Protein AF-A0A7Y3GKN0-F1 (afdb_monomer_lite)

Radius of gyration: 17.04 Å; chains: 1; bounding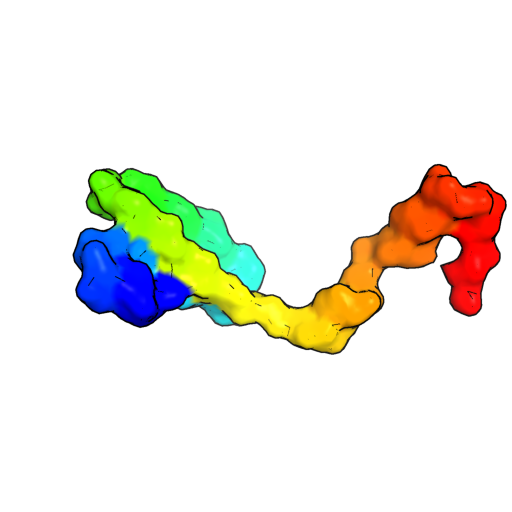 box: 38×20×44 Å

pLDDT: mean 91.51, std 9.1, range [58.59, 98.44]

Sequence (64 aa):
DQVAIAMGCHGEYVNQGSEIKPALERAMASEKPAVIHAMVDPVANVDPPGNWLWTAARTGKLEM

Secondary structure (DSSP, 8-state):
-HHHHHTTSEEEEESSGGGHHHHHHHHHHTTS-EEEEE---HHHHHS-TTHHHHHHHHHS----

Foldseek 3Di:
DVVCVVVVFAEAEAEDPVCVVVRVVVNVVVPGHYDYHYDDDPVCVVPPVCPQVVVCVPPVDRDD

Structure (mmCIF, N/CA/C/O backbone):
data_AF-A0A7Y3GKN0-F1
#
_entry.id   AF-A0A7Y3GKN0-F1
#
loop_
_atom_site.group_PDB
_atom_site.id
_atom_site.type_symbol
_atom_site.label_atom_id
_atom_site.label_alt_id
_atom_site.label_comp_id
_atom_site.label_asym_id
_atom_site.label_entity_id
_atom_site.label_seq_id
_atom_site.pdbx_PDB_ins_code
_atom_site.Cartn_x
_atom_site.Cartn_y
_atom_site.Cartn_z
_atom_site.occupancy
_atom_site.B_iso_or_equiv
_atom_site.auth_seq_id
_atom_site.auth_comp_id
_atom_site.auth_asym_id
_atom_site.auth_atom_id
_atom_site.pdbx_PDB_model_num
ATOM 1 N N . ASP A 1 1 ? -7.209 -3.495 0.902 1.00 96.56 1 ASP A N 1
ATOM 2 C CA . ASP A 1 1 ? -7.629 -2.709 2.081 1.00 96.56 1 ASP A CA 1
ATOM 3 C C . ASP A 1 1 ? -8.793 -3.373 2.820 1.00 96.56 1 ASP A C 1
ATOM 5 O O . ASP A 1 1 ? -8.607 -3.702 3.981 1.00 96.56 1 ASP A O 1
ATOM 9 N N . GLN A 1 2 ? -9.925 -3.686 2.176 1.00 98.25 2 GLN A N 1
ATOM 10 C CA . GLN A 1 2 ? -11.108 -4.260 2.852 1.00 98.25 2 GLN A CA 1
ATOM 11 C C . GLN A 1 2 ? -10.845 -5.563 3.628 1.00 98.25 2 GLN A C 1
ATOM 13 O O . GLN A 1 2 ? -11.325 -5.727 4.746 1.00 98.25 2 GLN A O 1
ATOM 18 N N . VAL A 1 3 ? -10.023 -6.470 3.086 1.00 98.25 3 VAL A N 1
ATOM 19 C CA . VAL A 1 3 ? -9.606 -7.695 3.800 1.00 98.25 3 VAL A CA 1
ATOM 20 C C . VAL A 1 3 ? -8.849 -7.360 5.091 1.00 98.25 3 VAL A C 1
ATOM 22 O O . VAL A 1 3 ? -9.081 -7.986 6.117 1.00 98.25 3 VAL A O 1
ATOM 25 N N . ALA A 1 4 ? -7.990 -6.338 5.069 1.00 97.69 4 ALA A N 1
ATOM 26 C CA . ALA A 1 4 ? -7.259 -5.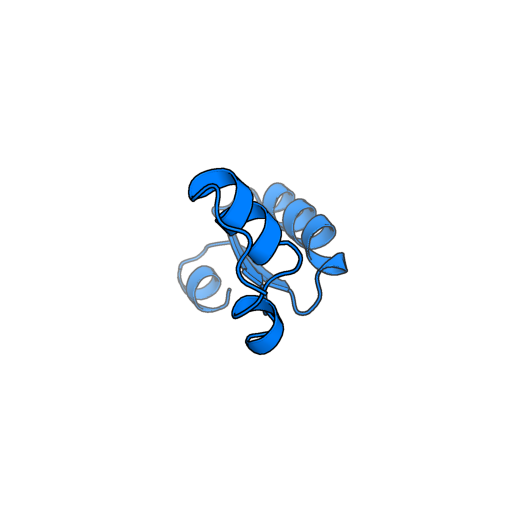902 6.255 1.00 97.69 4 ALA A CA 1
ATOM 27 C C . ALA A 1 4 ? -8.215 -5.315 7.305 1.00 97.69 4 ALA A C 1
ATOM 29 O O . ALA A 1 4 ? -8.107 -5.643 8.484 1.00 97.69 4 ALA A O 1
ATOM 30 N N . ILE A 1 5 ? -9.201 -4.523 6.872 1.00 98.19 5 ILE A N 1
ATOM 31 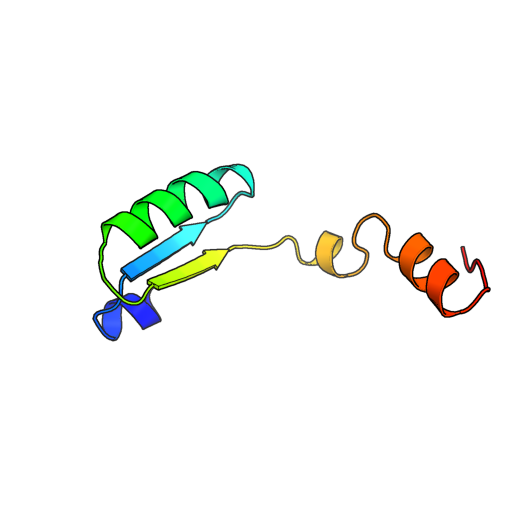C CA . ILE A 1 5 ? -10.250 -3.989 7.754 1.00 98.19 5 ILE A CA 1
ATOM 32 C C . ILE A 1 5 ? -11.024 -5.132 8.424 1.00 98.19 5 ILE A C 1
ATOM 34 O O . ILE A 1 5 ? -11.209 -5.110 9.639 1.00 98.19 5 ILE A O 1
ATOM 38 N N . ALA A 1 6 ? -11.409 -6.167 7.670 1.00 98.44 6 ALA A N 1
ATOM 39 C CA . ALA A 1 6 ? -12.089 -7.345 8.216 1.00 98.44 6 ALA A CA 1
ATOM 40 C C . ALA A 1 6 ? -11.239 -8.113 9.250 1.00 98.44 6 ALA A C 1
ATOM 42 O O . ALA A 1 6 ? -11.789 -8.770 10.131 1.00 98.44 6 ALA A O 1
ATOM 43 N N . MET A 1 7 ? -9.909 -8.001 9.177 1.00 98.00 7 MET A N 1
ATOM 44 C CA . MET A 1 7 ? -8.958 -8.568 10.143 1.00 98.00 7 MET A CA 1
ATOM 45 C C . MET A 1 7 ? -8.641 -7.627 11.324 1.00 98.00 7 MET A C 1
ATOM 47 O O . MET A 1 7 ? -7.806 -7.961 12.162 1.00 98.00 7 MET A O 1
ATOM 51 N N . GLY A 1 8 ? -9.289 -6.459 11.415 1.00 97.69 8 GLY A N 1
ATOM 52 C CA . GLY A 1 8 ? -9.082 -5.473 12.485 1.00 97.69 8 GLY A CA 1
ATOM 53 C C . GLY A 1 8 ? -7.921 -4.495 12.254 1.00 97.69 8 GLY A C 1
ATOM 54 O O . GLY A 1 8 ? -7.596 -3.704 13.143 1.00 97.69 8 GLY A O 1
ATOM 55 N N . CYS A 1 9 ? -7.305 -4.523 11.073 1.00 98.38 9 CYS A N 1
ATOM 56 C CA . CYS A 1 9 ? -6.226 -3.624 10.671 1.00 98.38 9 CYS A CA 1
ATOM 57 C C . CYS A 1 9 ? -6.759 -2.295 10.108 1.00 98.38 9 CYS A C 1
ATOM 59 O O . CYS A 1 9 ? -7.953 -2.126 9.856 1.00 98.38 9 CYS A O 1
ATOM 61 N N . HIS A 1 10 ? -5.854 -1.345 9.878 1.00 98.31 10 HIS A N 1
ATOM 62 C CA . HIS A 1 10 ? -6.149 -0.149 9.095 1.00 98.31 10 HIS A CA 1
ATOM 63 C C . HIS A 1 10 ? -6.035 -0.456 7.592 1.00 98.31 10 HIS A C 1
ATOM 65 O O . HIS A 1 10 ? -5.119 -1.156 7.154 1.00 98.31 10 HIS A O 1
ATOM 71 N N . GLY A 1 11 ? -6.974 0.041 6.792 1.00 98.25 11 GLY A N 1
ATOM 72 C CA . GLY A 1 11 ? -7.001 -0.176 5.349 1.00 98.25 11 GLY A CA 1
ATOM 73 C C . GLY A 1 11 ? -7.192 1.137 4.608 1.00 98.25 11 GLY A C 1
ATOM 74 O O . GLY A 1 11 ? -8.107 1.886 4.928 1.00 98.25 11 GLY A O 1
ATOM 75 N N . GLU A 1 12 ? -6.357 1.379 3.604 1.00 98.31 12 GLU A N 1
ATOM 76 C CA . GLU A 1 12 ? -6.436 2.547 2.722 1.00 98.31 12 GLU A CA 1
ATOM 77 C C . GLU A 1 12 ? -6.512 2.076 1.272 1.00 98.31 12 GLU A C 1
ATOM 79 O O . GLU A 1 12 ? -5.763 1.181 0.875 1.00 98.31 12 GLU A O 1
ATOM 84 N N . TYR A 1 13 ? -7.389 2.680 0.477 1.00 98.12 13 TYR A N 1
ATOM 85 C CA . TYR A 1 13 ? -7.439 2.465 -0.966 1.00 98.12 13 TYR A CA 1
ATOM 86 C C . TYR A 1 13 ? -6.963 3.731 -1.674 1.00 98.12 13 TYR A C 1
ATOM 88 O O . TYR A 1 13 ? -7.495 4.815 -1.443 1.00 98.12 13 TYR A O 1
ATOM 96 N N . VAL A 1 14 ? -5.954 3.584 -2.525 1.00 98.19 14 VAL A N 1
ATOM 97 C CA . VAL A 1 14 ? -5.337 4.659 -3.299 1.00 98.19 14 VAL A CA 1
ATOM 98 C C . VAL A 1 14 ? -5.565 4.371 -4.773 1.00 98.19 14 VAL A C 1
ATOM 100 O O . VAL A 1 14 ? -5.179 3.318 -5.272 1.00 98.19 14 VAL A O 1
ATOM 103 N N . ASN A 1 15 ? -6.176 5.318 -5.472 1.00 96.38 15 ASN A N 1
ATOM 104 C CA . ASN A 1 15 ? -6.460 5.224 -6.895 1.00 96.38 15 ASN A CA 1
ATOM 105 C C . ASN A 1 15 ? -5.455 6.013 -7.747 1.00 96.38 15 ASN A C 1
ATOM 107 O O . ASN A 1 15 ? -5.323 5.760 -8.941 1.00 96.38 15 ASN A O 1
ATOM 111 N N . GLN A 1 16 ? -4.768 6.991 -7.152 1.00 94.50 16 GLN A N 1
ATOM 112 C CA . GLN A 1 16 ? -3.814 7.865 -7.832 1.00 94.50 16 GLN A CA 1
ATOM 113 C C . GLN A 1 16 ? -2.524 8.023 -7.026 1.00 94.50 16 GLN A C 1
ATOM 115 O O . GLN A 1 16 ? -2.540 8.112 -5.801 1.00 94.50 16 GLN A O 1
ATOM 120 N N . GLY A 1 17 ? -1.386 8.155 -7.714 1.00 93.31 17 GLY A N 1
ATOM 121 C CA . GLY A 1 17 ? -0.077 8.271 -7.057 1.00 93.31 17 GLY A CA 1
ATOM 122 C C . GLY A 1 17 ? 0.041 9.447 -6.073 1.00 93.31 17 GLY A C 1
ATOM 123 O O . GLY A 1 17 ? 0.751 9.342 -5.074 1.00 93.31 17 GLY A O 1
ATOM 124 N N . SER A 1 18 ? -0.694 10.540 -6.298 1.00 96.56 18 SER A N 1
ATOM 125 C CA . SER A 1 18 ? -0.736 11.703 -5.398 1.00 96.56 18 SER A CA 1
ATOM 126 C C . SER A 1 18 ? -1.344 11.400 -4.022 1.00 96.56 18 SER A C 1
ATOM 128 O O . SER A 1 18 ? -1.075 12.122 -3.062 1.00 96.56 18 SER A O 1
ATOM 130 N N . GLU A 1 19 ? -2.123 10.326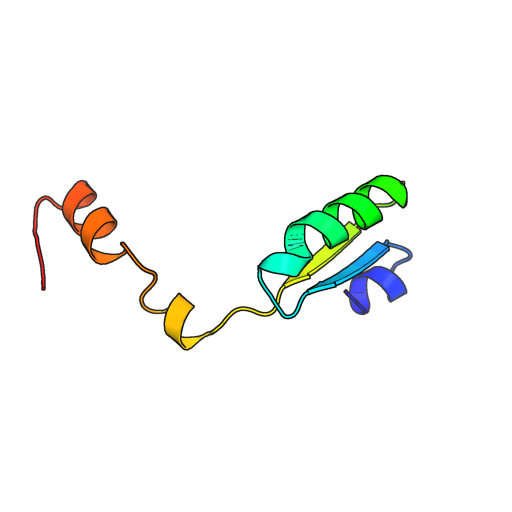 -3.896 1.00 97.69 19 GLU A N 1
ATOM 131 C CA . GLU A 1 19 ? -2.818 9.951 -2.662 1.00 97.69 19 GLU A CA 1
ATOM 132 C C . GLU A 1 19 ? -1.947 9.092 -1.732 1.00 97.69 19 GLU A C 1
ATOM 134 O O . GLU A 1 19 ? -2.277 8.945 -0.555 1.00 97.69 19 GLU A O 1
ATOM 139 N N . ILE A 1 20 ? -0.810 8.574 -2.219 1.00 97.44 20 ILE A N 1
ATOM 140 C CA . ILE A 1 20 ? 0.097 7.705 -1.450 1.00 97.44 20 ILE A CA 1
ATOM 141 C C . ILE A 1 20 ? 0.571 8.392 -0.167 1.00 97.44 20 ILE A C 1
ATOM 143 O O . ILE A 1 20 ? 0.504 7.804 0.911 1.00 97.44 20 ILE A O 1
ATOM 147 N N . LYS A 1 21 ? 1.044 9.641 -0.262 1.00 98.12 21 LYS A N 1
ATOM 148 C CA . LYS A 1 21 ? 1.579 10.361 0.902 1.00 98.12 21 LYS A CA 1
ATOM 149 C C . LYS A 1 21 ? 0.495 10.614 1.968 1.00 98.12 21 LYS A C 1
ATOM 151 O O . LYS A 1 21 ? 0.713 10.204 3.106 1.00 98.12 21 LYS A O 1
ATOM 156 N N . PRO A 1 22 ? -0.681 11.180 1.633 1.00 98.25 22 PRO A N 1
ATOM 157 C CA . PRO A 1 22 ? -1.780 11.297 2.592 1.00 98.25 22 PRO A CA 1
ATOM 158 C C . PRO A 1 22 ? -2.246 9.957 3.186 1.00 98.25 22 PRO A C 1
ATOM 160 O O . PRO A 1 22 ? -2.586 9.901 4.366 1.00 98.25 22 PRO A O 1
ATOM 163 N N . ALA A 1 23 ? -2.273 8.874 2.398 1.00 98.31 23 ALA A N 1
ATOM 164 C CA . ALA A 1 23 ? -2.656 7.546 2.887 1.00 98.31 23 ALA A CA 1
ATOM 165 C C . ALA A 1 23 ? -1.645 6.991 3.901 1.00 98.31 23 ALA A C 1
ATOM 167 O O . ALA A 1 23 ? -2.039 6.440 4.925 1.00 98.31 23 ALA A O 1
ATOM 168 N N . LEU A 1 24 ? -0.346 7.191 3.662 1.00 98.19 24 LEU A N 1
ATOM 169 C CA . LEU A 1 24 ? 0.705 6.839 4.619 1.00 98.19 24 LEU A CA 1
ATOM 170 C C . LEU A 1 24 ? 0.569 7.621 5.928 1.00 98.19 24 LEU A C 1
ATOM 172 O O . LEU A 1 24 ? 0.696 7.035 7.000 1.00 98.19 24 LEU A O 1
ATOM 176 N N . GLU A 1 25 ? 0.282 8.922 5.856 1.00 98.38 25 GLU A N 1
ATOM 177 C CA . GLU A 1 25 ? 0.086 9.765 7.041 1.00 98.38 25 GLU A CA 1
ATOM 178 C C . GLU A 1 25 ? -1.097 9.270 7.893 1.00 98.38 25 GLU A C 1
ATOM 180 O O . GLU A 1 25 ? -0.952 9.113 9.108 1.00 98.38 25 GLU A O 1
ATOM 185 N N . ARG A 1 26 ? -2.235 8.929 7.268 1.00 98.25 26 ARG A N 1
ATOM 186 C CA . ARG A 1 26 ? -3.390 8.326 7.962 1.00 98.25 26 ARG A CA 1
ATOM 187 C C . ARG A 1 26 ? -3.081 6.942 8.530 1.00 98.25 26 ARG A C 1
ATOM 189 O O . ARG A 1 26 ? -3.447 6.663 9.671 1.00 98.25 26 ARG A O 1
ATOM 196 N N . ALA A 1 27 ? -2.362 6.108 7.779 1.00 98.12 27 ALA A N 1
ATOM 197 C CA . ALA A 1 27 ? -1.958 4.782 8.227 1.00 98.12 27 ALA A CA 1
ATOM 198 C C . ALA A 1 27 ? -1.049 4.845 9.457 1.00 98.12 27 ALA A C 1
ATOM 200 O O . ALA A 1 27 ? -1.281 4.111 10.418 1.00 98.12 27 ALA A O 1
ATOM 201 N N . MET A 1 28 ? -0.075 5.759 9.476 1.00 97.94 28 MET A N 1
ATOM 202 C CA . MET A 1 28 ? 0.776 5.973 10.649 1.00 97.94 28 MET A CA 1
ATOM 203 C C . MET A 1 28 ? -0.020 6.489 11.850 1.00 97.94 28 MET A C 1
ATOM 205 O O . MET A 1 28 ? 0.165 5.994 12.958 1.00 97.94 28 MET A O 1
ATOM 209 N N . ALA A 1 29 ? -0.943 7.431 11.635 1.00 98.38 29 ALA A N 1
ATOM 210 C CA . ALA A 1 29 ? -1.800 7.961 12.696 1.00 98.38 29 ALA A CA 1
ATOM 211 C C . ALA A 1 29 ? -2.797 6.928 13.256 1.00 98.38 29 ALA A C 1
ATOM 213 O O . ALA A 1 29 ? -3.358 7.140 14.327 1.00 98.38 29 ALA A O 1
ATOM 214 N N . SER A 1 30 ? -3.039 5.819 12.548 1.00 97.62 30 SER A N 1
ATOM 215 C CA . SER A 1 30 ? -3.983 4.783 12.977 1.00 97.62 30 SER A CA 1
ATOM 216 C C . SER A 1 30 ? -3.481 3.912 14.131 1.00 97.62 30 SER A C 1
ATOM 218 O O . SER A 1 30 ? -4.292 3.207 14.732 1.00 97.62 30 SER A O 1
ATOM 220 N N . GLU A 1 31 ? -2.166 3.917 14.393 1.00 97.00 31 GLU A N 1
ATOM 221 C CA . GLU A 1 31 ? -1.485 3.077 15.396 1.00 97.00 31 GLU A CA 1
ATOM 222 C C . GLU A 1 31 ? -1.792 1.572 15.267 1.00 97.00 31 GLU A C 1
ATOM 224 O O . GLU A 1 31 ? -1.671 0.795 16.215 1.00 97.00 31 GLU A O 1
ATOM 229 N N . LYS A 1 32 ? -2.190 1.137 14.067 1.00 97.38 32 LYS A N 1
ATOM 230 C CA . LYS A 1 32 ? -2.526 -0.249 13.742 1.00 97.38 32 LYS A CA 1
ATOM 231 C C . LYS A 1 32 ? -1.619 -0.764 12.629 1.00 97.38 32 LYS A C 1
ATOM 233 O O . LYS A 1 32 ? -1.165 0.020 11.794 1.00 97.38 32 LYS A O 1
ATOM 238 N N . PRO A 1 33 ? -1.416 -2.091 12.533 1.00 97.94 33 PRO A N 1
ATOM 239 C CA . PRO A 1 33 ? -0.968 -2.694 11.286 1.00 97.94 33 PRO A CA 1
ATOM 240 C C . PRO A 1 33 ? -1.863 -2.212 10.139 1.00 97.94 33 PRO A C 1
ATOM 242 O O . PRO A 1 33 ? -3.089 -2.186 10.284 1.00 97.94 33 PRO A O 1
ATOM 245 N N . ALA A 1 34 ? -1.253 -1.802 9.029 1.00 98.06 34 ALA A N 1
ATOM 246 C CA . ALA A 1 34 ? -1.951 -1.136 7.939 1.00 98.06 34 ALA A CA 1
ATOM 247 C C . ALA A 1 34 ? -1.641 -1.772 6.581 1.00 98.06 34 ALA A C 1
ATOM 249 O O . ALA A 1 34 ? -0.504 -2.157 6.310 1.00 98.06 34 ALA A O 1
ATOM 250 N N . VAL A 1 35 ? -2.650 -1.839 5.711 1.00 98.44 35 VAL A N 1
ATOM 251 C CA . VAL A 1 35 ? -2.505 -2.226 4.301 1.00 98.44 35 VAL A CA 1
ATOM 252 C C . VAL A 1 35 ? -2.986 -1.082 3.420 1.00 98.44 35 VAL A C 1
ATOM 254 O O . VAL A 1 35 ? -4.164 -0.725 3.452 1.00 98.44 35 VAL A O 1
ATOM 257 N N . ILE A 1 36 ? -2.089 -0.563 2.582 1.00 98.12 36 ILE A N 1
ATOM 258 C CA . ILE A 1 36 ? -2.427 0.390 1.523 1.00 98.12 36 ILE A CA 1
ATOM 259 C C . ILE A 1 36 ? -2.593 -0.393 0.221 1.00 98.12 36 ILE A C 1
ATOM 261 O O . ILE A 1 36 ? -1.646 -0.987 -0.288 1.00 98.12 36 ILE A O 1
ATOM 265 N N . HIS A 1 37 ? -3.811 -0.417 -0.308 1.00 98.12 37 HIS A N 1
ATOM 266 C CA . HIS A 1 37 ? -4.127 -0.971 -1.616 1.00 98.12 37 HIS A CA 1
ATOM 267 C C . HIS A 1 37 ? -3.996 0.138 -2.655 1.00 98.12 37 HIS A C 1
ATOM 269 O O . HIS A 1 37 ? -4.872 0.988 -2.758 1.00 98.12 37 HIS A O 1
ATOM 275 N N . ALA A 1 38 ? -2.903 0.127 -3.413 1.00 96.19 38 ALA A N 1
ATOM 276 C CA . ALA A 1 38 ? -2.698 1.055 -4.516 1.00 96.19 38 ALA A CA 1
ATOM 277 C C . ALA A 1 38 ? -3.148 0.419 -5.835 1.00 96.19 38 ALA A C 1
ATOM 279 O O . ALA A 1 38 ? -2.649 -0.642 -6.214 1.00 96.19 38 ALA A O 1
ATOM 280 N N . MET A 1 39 ? -4.069 1.073 -6.538 1.00 95.12 39 MET A N 1
ATOM 281 C CA . MET A 1 39 ? -4.348 0.748 -7.927 1.00 95.12 39 MET A CA 1
ATOM 282 C C . MET A 1 39 ? -3.147 1.174 -8.778 1.00 95.12 39 MET A C 1
ATOM 284 O O . MET A 1 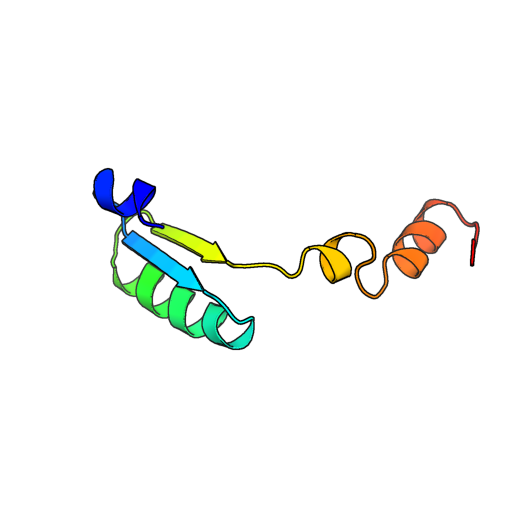39 ? -2.638 2.288 -8.646 1.00 95.12 39 MET A O 1
ATOM 288 N N . VAL A 1 40 ? -2.688 0.271 -9.639 1.00 90.94 40 VAL A N 1
ATOM 289 C CA . VAL A 1 40 ? -1.596 0.518 -10.581 1.00 90.94 40 VAL A CA 1
ATOM 290 C C . VAL A 1 40 ? -2.110 0.364 -12.001 1.00 90.94 40 VAL A C 1
ATOM 292 O O . VAL A 1 40 ? -2.940 -0.504 -12.274 1.00 90.94 40 VAL A O 1
ATOM 295 N N . ASP A 1 41 ? -1.604 1.198 -12.905 1.00 88.88 41 ASP A N 1
ATOM 296 C CA . ASP A 1 41 ? -1.874 1.045 -14.329 1.00 88.88 41 ASP A CA 1
ATOM 297 C C . ASP A 1 41 ? -1.170 -0.232 -14.832 1.00 88.88 41 ASP A C 1
ATOM 299 O O . ASP A 1 41 ? 0.060 -0.326 -14.754 1.00 88.88 41 ASP A O 1
ATOM 303 N N . PRO A 1 42 ? -1.917 -1.233 -15.329 1.00 86.94 42 PRO A N 1
ATOM 304 C CA . PRO A 1 42 ? -1.334 -2.505 -15.730 1.00 86.94 42 PRO A CA 1
ATOM 305 C C . PRO A 1 42 ? -0.480 -2.390 -16.997 1.00 86.94 42 PRO A C 1
ATOM 307 O O . PRO A 1 42 ? 0.446 -3.177 -17.158 1.00 86.94 42 PRO A O 1
ATOM 310 N N . VAL A 1 43 ? -0.761 -1.430 -17.883 1.00 86.00 43 VAL A N 1
ATOM 311 C CA . VAL A 1 43 ? -0.007 -1.215 -19.124 1.00 86.00 43 VAL A CA 1
ATOM 312 C C . VAL A 1 43 ? 1.325 -0.550 -18.803 1.00 86.00 43 VAL A C 1
ATOM 314 O O . VAL A 1 43 ? 2.374 -1.054 -19.200 1.00 86.00 43 VAL A O 1
ATOM 317 N N . ALA A 1 44 ? 1.301 0.525 -18.013 1.00 83.56 44 ALA A N 1
ATOM 318 C CA . ALA A 1 44 ? 2.519 1.196 -17.565 1.00 83.56 44 ALA A CA 1
ATOM 319 C C . ALA A 1 44 ? 3.403 0.283 -16.697 1.00 83.56 44 ALA A C 1
ATOM 321 O O . ALA A 1 44 ? 4.615 0.462 -16.648 1.00 83.56 44 ALA A O 1
ATOM 322 N N . ASN A 1 45 ? 2.818 -0.707 -16.017 1.00 82.38 45 ASN A N 1
ATOM 323 C CA . ASN A 1 45 ? 3.569 -1.672 -15.217 1.00 82.38 45 ASN A CA 1
ATOM 324 C C . ASN A 1 45 ? 4.276 -2.757 -16.056 1.00 82.38 45 ASN A C 1
ATOM 326 O O . ASN A 1 45 ? 5.219 -3.373 -15.565 1.00 82.38 45 ASN A O 1
ATOM 330 N N . VAL A 1 46 ? 3.845 -3.008 -17.299 1.00 84.38 46 VAL A N 1
ATOM 331 C CA . VAL A 1 46 ? 4.510 -3.966 -18.206 1.00 84.38 46 VAL A CA 1
ATOM 332 C C . VAL A 1 46 ? 5.780 -3.371 -18.814 1.00 84.38 46 VAL A C 1
ATOM 334 O O . VAL A 1 46 ? 6.782 -4.075 -18.922 1.00 84.38 46 VAL A O 1
ATOM 337 N N . ASP A 1 47 ? 5.756 -2.084 -19.166 1.00 82.31 47 ASP A N 1
ATOM 338 C CA . ASP A 1 47 ? 6.934 -1.350 -19.636 1.00 82.31 47 ASP A CA 1
ATOM 339 C C . ASP A 1 47 ? 7.118 -0.049 -18.841 1.00 82.31 47 ASP A C 1
ATOM 341 O O . ASP A 1 47 ? 6.739 1.038 -19.294 1.00 82.31 47 ASP A O 1
ATOM 345 N N . PRO A 1 48 ? 7.647 -0.141 -17.608 1.00 81.50 48 PRO A N 1
ATOM 346 C CA . PRO A 1 48 ? 7.797 1.032 -16.774 1.00 81.50 48 PRO A CA 1
ATOM 347 C C . PRO A 1 48 ? 8.845 1.980 -17.369 1.00 81.50 48 PRO A C 1
ATOM 349 O O . PRO A 1 48 ? 9.870 1.534 -17.899 1.00 81.50 48 PRO A O 1
ATOM 352 N N . PRO A 1 49 ? 8.660 3.304 -17.237 1.00 81.44 49 PRO A N 1
ATOM 353 C CA . PRO A 1 49 ? 9.654 4.270 -17.680 1.00 81.44 49 PRO A CA 1
ATOM 354 C C . PRO A 1 49 ? 11.049 3.936 -17.128 1.00 81.44 49 PRO A C 1
ATOM 356 O O . PRO A 1 49 ? 11.249 3.847 -15.918 1.00 81.44 49 PRO A O 1
ATOM 359 N N . GLY A 1 50 ? 12.020 3.747 -18.026 1.00 83.62 50 GLY A N 1
ATOM 360 C CA . GLY A 1 50 ? 13.401 3.403 -17.669 1.00 83.62 50 GLY A CA 1
ATOM 361 C C . GLY A 1 50 ? 13.704 1.902 -17.566 1.00 83.62 50 GLY A C 1
ATOM 362 O O . GLY A 1 50 ? 14.843 1.549 -17.261 1.00 83.62 50 GLY A O 1
ATOM 363 N N . ASN A 1 51 ? 12.750 1.015 -17.869 1.00 85.62 51 ASN A N 1
ATOM 364 C CA . ASN A 1 51 ? 12.975 -0.434 -17.934 1.00 85.62 51 ASN A CA 1
ATOM 365 C C . ASN A 1 51 ? 14.108 -0.818 -18.905 1.00 85.62 51 ASN A C 1
ATOM 367 O O . ASN 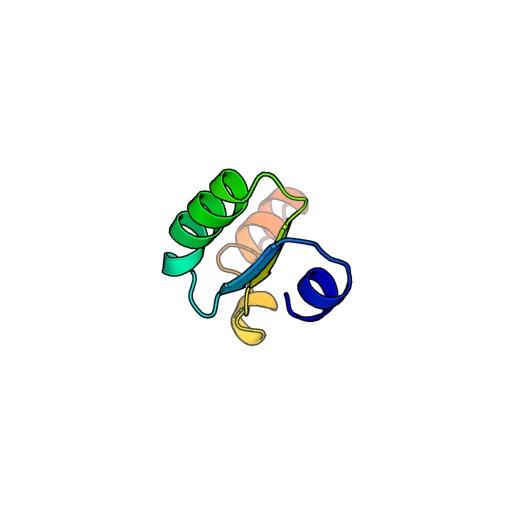A 1 51 ? 15.004 -1.598 -18.572 1.00 85.62 51 ASN A O 1
ATOM 371 N N . TRP A 1 52 ? 14.127 -0.195 -20.084 1.00 83.69 52 TRP A N 1
ATOM 372 C CA . TRP A 1 52 ? 15.189 -0.350 -21.083 1.00 83.69 52 TRP A CA 1
ATOM 373 C C . TRP A 1 52 ? 16.555 0.117 -20.556 1.00 83.69 52 TRP A C 1
ATOM 375 O O . TRP A 1 52 ? 17.563 -0.557 -20.760 1.00 83.69 52 TRP A O 1
ATOM 385 N N . LEU A 1 53 ? 16.597 1.226 -19.807 1.00 86.56 53 LEU A N 1
ATOM 386 C CA . LEU A 1 53 ? 17.829 1.753 -19.213 1.00 86.56 53 LEU A CA 1
ATOM 387 C C . LEU A 1 53 ? 18.377 0.796 -18.151 1.00 86.56 53 LEU A C 1
ATOM 389 O O . LEU A 1 53 ? 19.576 0.523 -18.111 1.00 86.56 53 LEU A O 1
ATOM 393 N N . TRP A 1 54 ? 17.498 0.260 -17.307 1.00 84.75 54 TRP A N 1
ATOM 394 C CA . TRP A 1 54 ? 17.863 -0.722 -16.291 1.00 84.75 54 TRP A CA 1
ATOM 395 C C . TRP A 1 54 ? 18.365 -2.030 -16.911 1.00 84.75 54 TRP A C 1
ATOM 397 O O . TRP A 1 54 ? 19.377 -2.581 -16.471 1.00 84.75 54 TRP A O 1
ATOM 407 N N . THR A 1 55 ? 17.700 -2.497 -17.969 1.00 86.31 55 THR A N 1
ATOM 408 C CA . THR A 1 55 ? 18.096 -3.694 -18.721 1.00 86.31 55 THR A CA 1
ATOM 409 C C . THR A 1 55 ? 19.460 -3.502 -19.376 1.00 86.31 55 THR A C 1
ATOM 411 O O . THR A 1 55 ? 20.341 -4.355 -19.232 1.00 86.31 55 THR A O 1
ATOM 414 N N . ALA A 1 56 ? 19.689 -2.353 -20.011 1.00 87.38 56 ALA A N 1
ATOM 415 C CA . ALA A 1 56 ? 20.973 -2.015 -20.611 1.00 87.38 56 ALA A CA 1
ATOM 416 C C . ALA A 1 56 ? 22.101 -1.926 -19.578 1.00 87.38 56 ALA A C 1
ATOM 418 O O . ALA A 1 56 ? 23.182 -2.471 -19.799 1.00 87.38 56 ALA A O 1
ATOM 419 N N . ALA A 1 57 ? 21.838 -1.316 -18.419 1.00 87.44 57 ALA A N 1
ATOM 420 C CA . ALA A 1 57 ? 22.813 -1.211 -17.336 1.00 87.44 57 ALA A CA 1
ATOM 421 C C . ALA A 1 57 ? 23.265 -2.583 -16.802 1.00 87.44 57 ALA A C 1
ATOM 423 O O . ALA A 1 57 ? 24.387 -2.710 -16.316 1.00 87.44 57 ALA A O 1
ATOM 424 N N . ARG A 1 58 ? 22.412 -3.613 -16.887 1.00 86.31 58 ARG A N 1
ATOM 425 C CA . ARG A 1 58 ? 22.709 -4.962 -16.372 1.00 86.31 58 ARG A CA 1
ATOM 426 C C . ARG A 1 58 ? 23.237 -5.935 -17.413 1.00 86.31 58 ARG A C 1
ATOM 428 O O . ARG A 1 58 ? 23.962 -6.857 -17.055 1.00 86.31 58 ARG A O 1
ATOM 435 N N . THR A 1 59 ? 22.871 -5.754 -18.676 1.00 87.69 59 THR A N 1
ATOM 436 C CA . THR A 1 59 ? 23.243 -6.680 -19.756 1.00 87.69 59 THR A CA 1
ATOM 437 C C . THR A 1 59 ? 24.370 -6.145 -20.637 1.00 87.69 59 THR A C 1
ATOM 439 O O . THR A 1 59 ? 24.968 -6.915 -21.385 1.00 87.69 59 THR A O 1
ATOM 442 N N . GLY A 1 60 ? 24.661 -4.839 -20.576 1.00 79.94 60 GLY A N 1
ATOM 443 C CA . GLY A 1 60 ? 25.587 -4.166 -21.491 1.00 79.94 60 GLY A CA 1
ATOM 444 C C . GLY A 1 60 ? 25.070 -4.084 -22.932 1.00 79.94 60 GLY A C 1
ATOM 445 O O . GLY A 1 60 ? 25.806 -3.657 -23.819 1.00 79.94 60 GLY A O 1
ATOM 446 N N . LYS A 1 61 ? 23.821 -4.496 -23.178 1.00 72.56 61 LYS A N 1
ATOM 447 C CA . LYS A 1 61 ? 23.170 -4.476 -24.486 1.00 72.56 61 LYS A CA 1
ATOM 448 C C . LYS A 1 61 ? 22.021 -3.480 -24.446 1.00 72.56 61 LYS A C 1
ATOM 450 O O . LYS A 1 61 ? 21.138 -3.584 -23.601 1.00 72.56 61 LYS A O 1
ATOM 455 N N . LEU A 1 62 ? 22.052 -2.506 -25.349 1.00 68.69 62 LEU A N 1
ATOM 456 C CA . LEU A 1 62 ? 20.923 -1.613 -25.577 1.00 68.69 62 LEU A CA 1
ATOM 457 C C . LEU A 1 62 ? 20.027 -2.298 -26.617 1.00 68.69 62 LEU A C 1
ATOM 459 O O . LEU A 1 62 ? 20.342 -2.268 -27.804 1.00 68.69 62 LEU A O 1
ATOM 463 N N . GLU A 1 63 ? 18.975 -2.980 -26.173 1.00 62.69 63 GLU A N 1
ATOM 464 C CA . GLU A 1 63 ? 17.925 -3.454 -27.080 1.00 62.69 63 GLU A CA 1
ATOM 465 C C . GLU A 1 63 ? 16.800 -2.410 -27.080 1.00 62.69 63 GLU A C 1
ATOM 467 O O . GLU A 1 63 ? 16.322 -2.017 -26.012 1.00 62.69 63 GLU A O 1
ATOM 472 N N . MET A 1 64 ? 16.500 -1.882 -28.274 1.00 58.59 64 MET A N 1
ATOM 473 C CA . MET A 1 64 ? 15.436 -0.908 -28.558 1.00 58.59 64 MET A CA 1
ATOM 474 C C . MET A 1 64 ? 14.137 -1.621 -28.902 1.00 58.59 64 MET A C 1
ATOM 476 O O . MET A 1 64 ? 14.208 -2.575 -29.710 1.00 58.59 64 MET A O 1
#